Protein AF-A0A7L3GE23-F1 (afdb_monomer_lite)

Radius of gyration: 17.13 Å; chains: 1; bounding box: 41×28×49 Å

pLDDT: mean 92.63, std 7.27, range [45.03, 97.81]

Organism: NCBI:txid317792

Secondary structure (DSSP, 8-state):
----SHHHHHHHHHHHH-TTS-------HHHHHHTT--SSEEEEEETTTTEE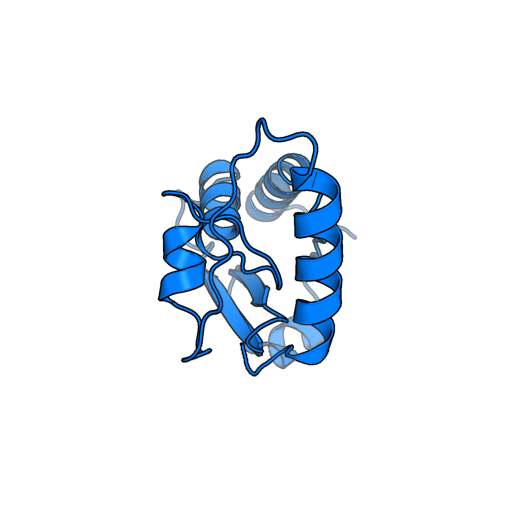EEEE--STT--HHHHHHHHHHH---SS---STTTHHHHHT-S----------TTSTTHHHHHHHHHHHHHHTTTT-

Foldseek 3Di:
DQDPDQVSVQVVVLCVVCVVDDDDDDPDPVVCVVVVNPADWDWDAAQQQRDIDIDHPPDPPDGSVNVNLVCQQQYDDLDDDDDPSPVNNVVPGPAPDDDDDDDDPPDPCVVVVVVVVVVVSVVQRNHD

Sequence (128 aa):
QEPESPGAFQFGVAAGRIPEVPFGLSTSPAVLSHYGVTANTVTLFRRVDNDRRDLDMNSKDVDAEKMTRFIRMNELRLVTEYNPVTAIGVMQSSLQLHLLLITDKMSPKHPEQMHRYRAAAELFKGKV

InterPro domains:
  IPR036249 Thioredoxin-like superfamily [SSF52833] (14-86)

Structure (mmCIF, N/CA/C/O backbone):
data_AF-A0A7L3GE23-F1
#
_entry.id   AF-A0A7L3GE23-F1
#
loop_
_atom_site.group_PDB
_atom_site.id
_atom_site.type_symbol
_atom_site.label_atom_id
_atom_site.label_alt_id
_atom_site.label_comp_id
_atom_site.label_asym_id
_atom_site.label_entity_id
_atom_site.label_seq_id
_atom_site.pdbx_PDB_ins_code
_atom_site.Cartn_x
_atom_site.Cartn_y
_atom_site.Cartn_z
_atom_site.occupancy
_atom_site.B_iso_or_equiv
_atom_site.auth_seq_id
_atom_site.auth_comp_id
_atom_site.auth_asym_id
_atom_site.auth_atom_id
_atom_site.pdbx_PDB_model_num
ATOM 1 N N . GLN A 1 1 ? 22.005 -11.543 -9.584 1.00 45.03 1 GLN A N 1
ATOM 2 C CA . GLN A 1 1 ? 22.546 -10.171 -9.595 1.00 45.03 1 GLN A CA 1
ATOM 3 C C . GLN A 1 1 ? 21.408 -9.230 -9.272 1.00 45.03 1 GLN A C 1
ATOM 5 O O . GLN A 1 1 ? 20.341 -9.393 -9.857 1.00 45.03 1 GLN A O 1
ATOM 10 N N . GLU A 1 2 ? 21.609 -8.315 -8.326 1.00 57.22 2 GLU A N 1
ATOM 11 C CA . GLU A 1 2 ? 20.686 -7.191 -8.175 1.00 57.22 2 GLU A CA 1
ATOM 12 C C . GLU A 1 2 ? 20.780 -6.301 -9.428 1.00 57.22 2 GLU A C 1
ATOM 14 O O . GLU A 1 2 ? 21.870 -6.148 -9.980 1.00 57.22 2 GLU A O 1
ATOM 19 N N . PRO A 1 3 ? 19.663 -5.769 -9.940 1.00 63.22 3 PRO A N 1
ATOM 20 C CA . PRO A 1 3 ? 19.674 -4.892 -11.106 1.00 63.22 3 PRO A CA 1
ATOM 21 C C . PRO A 1 3 ? 20.422 -3.581 -10.818 1.00 63.22 3 PRO A C 1
ATOM 23 O O . PRO A 1 3 ? 20.033 -2.829 -9.930 1.00 63.22 3 PRO A O 1
ATOM 26 N N . GLU A 1 4 ? 21.440 -3.256 -11.614 1.00 72.25 4 GLU A N 1
ATOM 27 C CA . GLU A 1 4 ? 22.215 -2.012 -11.491 1.00 72.25 4 GLU A CA 1
ATOM 28 C C . GLU A 1 4 ? 21.647 -0.907 -12.401 1.00 72.25 4 GLU A C 1
ATOM 30 O O . GLU A 1 4 ? 22.228 -0.547 -13.422 1.00 72.25 4 GLU A O 1
ATOM 35 N N . SER A 1 5 ? 20.468 -0.375 -12.068 1.00 83.56 5 SER A N 1
ATOM 36 C CA . SER A 1 5 ? 19.895 0.787 -12.770 1.00 83.56 5 SER A CA 1
ATOM 37 C C . SER A 1 5 ? 19.613 1.943 -11.806 1.00 83.56 5 SER A C 1
ATOM 39 O O . SER A 1 5 ? 19.360 1.693 -10.624 1.00 83.56 5 SER A O 1
ATOM 41 N N . PRO A 1 6 ? 19.575 3.207 -12.279 1.00 86.50 6 PRO A N 1
ATOM 42 C CA . PRO A 1 6 ? 19.177 4.339 -11.441 1.00 86.50 6 PRO A CA 1
ATOM 43 C C . PRO A 1 6 ? 17.819 4.127 -10.756 1.00 86.50 6 PRO A C 1
ATOM 45 O O . PRO A 1 6 ? 17.659 4.459 -9.584 1.00 86.50 6 PRO A O 1
ATOM 48 N N . GLY A 1 7 ? 16.861 3.508 -11.456 1.00 88.00 7 GLY A N 1
ATOM 49 C CA . GLY A 1 7 ? 15.554 3.164 -10.894 1.00 88.00 7 GLY A CA 1
ATOM 50 C C . GLY A 1 7 ? 15.638 2.123 -9.775 1.00 88.00 7 GLY A C 1
ATOM 51 O O . GLY A 1 7 ? 15.010 2.300 -8.735 1.00 88.00 7 GLY A O 1
ATOM 52 N N . ALA A 1 8 ? 16.456 1.080 -9.945 1.00 90.38 8 ALA A N 1
ATOM 53 C CA . ALA A 1 8 ? 16.675 0.063 -8.914 1.00 90.38 8 ALA A CA 1
ATOM 54 C C . ALA A 1 8 ? 17.358 0.641 -7.662 1.00 90.38 8 ALA A C 1
ATOM 56 O O . ALA A 1 8 ? 16.982 0.295 -6.543 1.00 90.38 8 ALA A O 1
ATOM 57 N N . PHE A 1 9 ? 18.293 1.581 -7.833 1.00 92.06 9 PHE A N 1
ATOM 58 C CA . PHE A 1 9 ? 18.897 2.304 -6.713 1.00 92.06 9 PHE A CA 1
ATOM 59 C C . PHE A 1 9 ? 17.855 3.128 -5.938 1.00 92.06 9 PHE A C 1
ATOM 61 O O . PHE A 1 9 ? 17.753 3.007 -4.718 1.00 92.06 9 PHE A O 1
ATOM 68 N N . GLN A 1 10 ? 17.036 3.926 -6.637 1.00 93.62 10 GLN A N 1
ATOM 69 C CA . GLN A 1 10 ? 15.962 4.705 -6.004 1.00 93.62 10 GLN A CA 1
ATOM 70 C C . GLN A 1 10 ? 14.939 3.803 -5.297 1.00 93.62 10 GLN A C 1
ATOM 72 O O . GLN A 1 10 ? 14.496 4.122 -4.194 1.00 93.62 10 GLN A O 1
ATOM 77 N N . PHE A 1 11 ? 14.621 2.648 -5.883 1.00 94.56 11 PHE A N 1
ATOM 78 C CA . PHE A 1 11 ? 13.764 1.640 -5.263 1.00 94.56 11 PHE A CA 1
ATOM 79 C C . PHE A 1 11 ? 14.357 1.105 -3.951 1.00 94.56 11 PHE A C 1
ATOM 81 O O . PHE A 1 11 ? 13.650 1.036 -2.948 1.00 94.56 11 PHE A O 1
ATOM 88 N N . GLY A 1 12 ? 15.661 0.806 -3.917 1.00 95.19 12 GLY A N 1
ATOM 89 C CA . GLY A 1 12 ? 16.360 0.410 -2.691 1.00 95.19 12 GLY A CA 1
ATOM 90 C C . GLY A 1 12 ? 16.312 1.487 -1.600 1.00 95.19 12 GLY A C 1
ATOM 91 O O . GLY A 1 12 ? 16.035 1.187 -0.438 1.00 95.19 12 GLY A O 1
ATOM 92 N N . VAL A 1 13 ? 16.489 2.761 -1.971 1.00 96.50 13 VAL A N 1
ATOM 93 C CA . VAL A 1 13 ? 16.349 3.895 -1.037 1.00 96.50 13 VAL A CA 1
ATOM 94 C C . VAL A 1 13 ? 14.916 4.000 -0.504 1.00 96.50 13 VAL A C 1
ATOM 96 O O . VAL A 1 13 ? 14.723 4.203 0.694 1.00 96.50 13 VAL A O 1
ATOM 99 N N . ALA A 1 14 ? 13.904 3.842 -1.362 1.00 96.56 14 ALA A N 1
ATOM 100 C CA . ALA A 1 14 ? 12.503 3.849 -0.946 1.00 96.56 14 ALA A CA 1
ATOM 101 C C . ALA A 1 14 ? 12.187 2.696 0.019 1.00 96.56 14 ALA A C 1
ATOM 103 O O . ALA A 1 14 ? 11.507 2.920 1.021 1.00 96.56 14 ALA A O 1
ATOM 104 N N . ALA A 1 15 ? 12.726 1.498 -0.235 1.00 96.50 15 ALA A N 1
ATOM 105 C CA . ALA A 1 15 ? 12.575 0.342 0.644 1.00 96.50 15 ALA A CA 1
ATOM 106 C C . ALA A 1 15 ? 13.174 0.589 2.036 1.00 96.50 15 ALA A C 1
ATOM 108 O O . ALA A 1 15 ? 12.532 0.306 3.047 1.00 96.50 15 ALA A O 1
ATOM 109 N N . GLY A 1 16 ? 14.352 1.218 2.104 1.00 96.88 16 GLY A N 1
ATOM 110 C CA . GLY A 1 16 ? 14.976 1.609 3.372 1.00 96.88 16 GLY A CA 1
ATOM 111 C C . GLY A 1 16 ? 14.173 2.634 4.188 1.00 96.88 16 GLY A C 1
ATOM 112 O O . GLY A 1 16 ? 14.345 2.715 5.402 1.00 96.88 16 GLY A O 1
ATOM 113 N N . ARG A 1 17 ? 13.275 3.403 3.555 1.00 97.12 17 ARG A N 1
ATOM 114 C CA . ARG A 1 17 ? 12.423 4.398 4.233 1.00 97.12 17 ARG A CA 1
ATOM 115 C C . ARG A 1 17 ? 11.174 3.797 4.880 1.00 97.12 17 ARG A C 1
ATOM 117 O O . ARG A 1 17 ? 10.596 4.448 5.749 1.00 97.12 17 ARG A O 1
ATOM 124 N N . ILE A 1 18 ? 10.727 2.616 4.443 1.00 94.56 18 ILE A N 1
ATOM 125 C CA . ILE A 1 18 ? 9.476 1.990 4.910 1.00 94.56 18 ILE A CA 1
ATOM 126 C C . ILE A 1 18 ? 9.691 0.505 5.272 1.00 94.56 18 ILE A C 1
ATOM 128 O O . ILE A 1 18 ? 9.138 -0.389 4.630 1.00 94.56 18 ILE A O 1
ATOM 132 N N . PRO A 1 19 ? 10.513 0.217 6.301 1.00 93.75 19 PRO A N 1
ATOM 133 C CA . PRO A 1 19 ? 10.974 -1.139 6.622 1.00 93.75 19 PRO A CA 1
ATOM 134 C C . PRO A 1 19 ? 9.854 -2.120 7.009 1.00 93.75 19 PRO A C 1
ATOM 136 O O . PRO A 1 19 ? 10.060 -3.330 7.010 1.00 93.75 19 PRO A O 1
ATOM 139 N N . GLU A 1 20 ? 8.664 -1.628 7.347 1.00 91.12 20 GLU A N 1
ATOM 140 C CA . GLU A 1 20 ? 7.498 -2.446 7.672 1.00 91.12 20 GLU A CA 1
ATOM 141 C C . GLU A 1 20 ? 6.745 -2.993 6.444 1.00 91.12 20 GLU A C 1
ATOM 143 O O . GLU A 1 20 ? 5.765 -3.728 6.608 1.00 91.12 20 GLU A O 1
ATOM 148 N N . VAL A 1 21 ? 7.134 -2.594 5.228 1.00 92.38 21 VAL A N 1
ATOM 149 C CA . VAL A 1 21 ? 6.587 -3.110 3.966 1.00 92.38 21 VAL A CA 1
ATOM 150 C C . VAL A 1 21 ? 7.605 -4.082 3.359 1.00 92.38 21 VAL A C 1
ATOM 152 O O . VAL A 1 21 ? 8.768 -3.718 3.208 1.00 92.38 21 VAL A O 1
ATOM 155 N N . PRO A 1 22 ? 7.217 -5.318 2.999 1.00 94.44 22 PRO A N 1
ATOM 156 C CA . PRO A 1 22 ? 8.119 -6.239 2.322 1.00 94.44 22 PRO A CA 1
ATOM 157 C C . PRO A 1 22 ? 8.311 -5.832 0.857 1.00 94.44 22 PRO A C 1
ATOM 159 O O . PRO A 1 22 ? 7.340 -5.606 0.135 1.00 94.44 22 PRO A O 1
ATOM 162 N N . PHE A 1 23 ? 9.564 -5.807 0.409 1.00 95.94 23 PHE A N 1
ATOM 163 C CA . PHE A 1 23 ? 9.931 -5.487 -0.968 1.00 95.94 23 PHE A CA 1
ATOM 164 C C . PHE A 1 23 ? 10.500 -6.698 -1.695 1.00 95.94 23 PHE A C 1
ATOM 166 O O . PHE A 1 23 ? 11.130 -7.572 -1.101 1.00 95.94 23 PHE A O 1
ATOM 173 N N . GLY A 1 24 ? 10.303 -6.714 -3.009 1.00 95.50 24 GLY A N 1
ATOM 174 C CA . GLY A 1 24 ? 10.953 -7.640 -3.922 1.00 95.50 24 GLY A CA 1
ATOM 175 C C . GLY A 1 24 ? 11.324 -6.910 -5.204 1.00 95.50 24 GLY A C 1
ATOM 176 O O . GLY A 1 24 ? 10.594 -6.029 -5.651 1.00 95.50 24 GLY A O 1
ATOM 177 N N . LEU A 1 25 ? 12.460 -7.281 -5.786 1.00 94.31 25 LEU A N 1
ATOM 178 C CA . LEU A 1 25 ? 12.957 -6.729 -7.039 1.00 94.31 25 LEU A CA 1
ATOM 179 C C . LEU A 1 25 ? 13.240 -7.881 -8.002 1.00 94.31 25 LEU A C 1
ATOM 181 O O . LEU A 1 25 ? 13.850 -8.880 -7.622 1.00 94.31 25 LEU A O 1
ATOM 185 N N . SER A 1 26 ? 12.777 -7.767 -9.245 1.00 93.75 26 SER A N 1
ATOM 186 C CA . SER A 1 26 ? 12.982 -8.802 -10.255 1.00 93.75 26 SER A CA 1
ATOM 187 C C . SER A 1 26 ? 13.146 -8.206 -11.644 1.00 93.75 26 SER A C 1
ATOM 189 O O . SER A 1 26 ? 12.425 -7.290 -12.025 1.00 93.75 26 SER A O 1
ATOM 191 N N . THR A 1 27 ? 14.066 -8.783 -12.411 1.00 92.56 27 THR A N 1
ATOM 192 C CA . THR A 1 27 ? 14.233 -8.569 -13.857 1.00 92.56 27 THR A CA 1
ATOM 193 C C . THR A 1 27 ? 13.950 -9.844 -14.654 1.00 92.56 27 THR A C 1
ATOM 195 O O . THR A 1 27 ? 14.222 -9.905 -15.850 1.00 92.56 27 THR A O 1
ATOM 198 N N . SER A 1 28 ? 13.423 -10.889 -14.002 1.00 94.88 28 SER A N 1
ATOM 199 C CA . SER A 1 28 ? 13.150 -12.175 -14.646 1.00 94.88 28 SER A CA 1
ATOM 200 C C . SER A 1 28 ? 12.015 -12.037 -15.666 1.00 94.88 28 SER A C 1
ATOM 202 O O . SER A 1 28 ? 10.904 -11.674 -15.269 1.00 94.88 28 SER A O 1
ATOM 204 N N . PRO A 1 29 ? 12.223 -12.409 -16.945 1.00 94.50 29 PRO A N 1
ATOM 205 C CA . PRO A 1 29 ? 11.163 -12.379 -17.951 1.00 94.50 29 PRO A CA 1
ATOM 206 C C . PRO A 1 29 ? 9.922 -13.188 -17.552 1.00 94.50 29 PRO A C 1
ATOM 208 O O . PRO A 1 29 ? 8.803 -12.783 -17.850 1.00 94.50 29 PRO A O 1
ATOM 211 N N . ALA A 1 30 ? 10.102 -14.296 -16.823 1.00 96.56 30 ALA A N 1
ATOM 212 C CA . ALA A 1 30 ? 8.994 -15.112 -16.329 1.00 96.56 30 ALA A CA 1
ATOM 213 C C . ALA A 1 30 ? 8.136 -14.358 -15.298 1.00 96.56 30 ALA A C 1
ATOM 215 O O . ALA A 1 30 ? 6.910 -14.423 -15.352 1.00 96.56 30 ALA A O 1
ATOM 216 N N . VAL A 1 31 ? 8.768 -13.606 -14.389 1.00 95.62 31 VAL A N 1
ATOM 217 C CA . VAL A 1 31 ? 8.062 -12.788 -13.386 1.00 95.62 31 VAL A CA 1
ATOM 218 C C . VAL A 1 31 ? 7.348 -11.618 -14.059 1.00 95.62 31 VAL A C 1
ATOM 220 O O . VAL A 1 31 ? 6.175 -11.378 -13.782 1.00 95.62 31 VAL A O 1
ATOM 223 N N . LEU A 1 32 ? 8.028 -10.927 -14.977 1.00 94.06 32 LEU A N 1
ATOM 224 C CA . LEU A 1 32 ? 7.452 -9.812 -15.731 1.00 94.06 32 LEU A CA 1
ATOM 225 C C . LEU A 1 32 ? 6.236 -10.262 -16.551 1.00 94.06 32 LEU A C 1
ATOM 227 O O . LEU A 1 32 ? 5.182 -9.636 -16.472 1.00 94.06 32 LEU A O 1
ATOM 231 N N . SER A 1 33 ? 6.343 -11.392 -17.258 1.00 96.62 33 SER A N 1
ATOM 232 C CA . SER A 1 33 ? 5.232 -11.967 -18.021 1.00 96.62 33 SER A CA 1
ATOM 233 C C . SER A 1 33 ? 4.076 -12.411 -17.127 1.00 96.62 33 SER A C 1
ATOM 235 O O . SER A 1 33 ? 2.925 -12.196 -17.496 1.00 96.62 33 SER A O 1
ATOM 237 N N . HIS A 1 34 ? 4.353 -13.012 -15.964 1.00 96.44 34 HIS A N 1
ATOM 238 C CA . HIS A 1 34 ? 3.312 -13.457 -15.032 1.00 96.44 34 HIS A CA 1
ATOM 239 C C . HIS A 1 34 ? 2.443 -12.293 -14.536 1.00 96.44 34 HIS A C 1
ATOM 241 O O . HIS A 1 34 ? 1.229 -12.435 -14.417 1.00 96.44 34 HIS A O 1
ATOM 247 N N . TYR A 1 35 ? 3.055 -11.131 -14.299 1.00 95.19 35 TYR A N 1
ATOM 248 C CA . TYR A 1 35 ? 2.356 -9.919 -13.876 1.00 95.19 35 TYR A CA 1
ATOM 249 C C . TYR A 1 35 ? 2.034 -8.959 -15.036 1.00 95.19 35 TYR A C 1
ATOM 251 O O . TYR A 1 35 ? 1.584 -7.845 -14.785 1.00 95.19 35 TYR A O 1
ATOM 259 N N . GLY A 1 36 ? 2.243 -9.338 -16.298 1.00 95.19 36 GLY A N 1
ATOM 260 C CA . GLY A 1 36 ? 1.943 -8.471 -17.446 1.00 95.19 36 GLY A CA 1
ATOM 261 C C . GLY A 1 36 ? 2.685 -7.125 -17.437 1.00 95.19 36 GLY A C 1
ATOM 262 O O . GLY A 1 36 ? 2.143 -6.123 -17.892 1.00 95.19 36 GLY A O 1
ATOM 263 N N . VAL A 1 37 ? 3.898 -7.079 -16.883 1.00 94.25 37 VAL A N 1
ATOM 264 C CA . VAL A 1 37 ? 4.731 -5.870 -16.815 1.00 94.25 37 VAL A CA 1
ATOM 265 C C . VAL A 1 37 ? 5.595 -5.785 -18.076 1.00 94.25 37 VAL A C 1
ATOM 267 O O . VAL A 1 37 ? 6.439 -6.648 -18.308 1.00 94.25 37 VAL A O 1
ATOM 270 N N . THR A 1 38 ? 5.400 -4.744 -18.889 1.00 90.94 38 THR A N 1
ATOM 271 C CA . THR A 1 38 ? 6.115 -4.546 -20.170 1.00 90.94 38 THR A CA 1
ATOM 272 C C . THR A 1 38 ? 7.203 -3.472 -20.119 1.00 90.94 38 THR A C 1
ATOM 274 O O . THR A 1 38 ? 7.970 -3.332 -21.068 1.00 90.94 38 THR A O 1
ATOM 277 N N . ALA A 1 39 ? 7.269 -2.703 -19.032 1.00 90.44 39 ALA A N 1
ATOM 278 C CA . ALA A 1 39 ? 8.253 -1.650 -18.803 1.00 90.44 39 ALA A CA 1
ATOM 279 C C . ALA A 1 39 ? 8.572 -1.530 -17.305 1.00 90.44 39 ALA A C 1
ATOM 281 O O . ALA A 1 39 ? 7.876 -2.116 -16.473 1.00 90.44 39 ALA A O 1
ATOM 282 N N . ASN A 1 40 ? 9.608 -0.766 -16.949 1.00 90.62 40 ASN A N 1
ATOM 283 C CA . ASN A 1 40 ? 9.988 -0.564 -15.549 1.00 90.62 40 ASN A CA 1
ATOM 284 C C . ASN A 1 40 ? 8.794 -0.031 -14.742 1.00 90.62 40 ASN A C 1
ATOM 286 O O . ASN A 1 40 ? 8.235 1.016 -15.061 1.00 90.62 40 ASN A O 1
ATOM 290 N N . THR A 1 41 ? 8.404 -0.773 -13.708 1.00 94.19 41 THR A N 1
ATOM 291 C CA . THR A 1 41 ? 7.178 -0.534 -12.942 1.00 94.19 41 THR A CA 1
ATOM 292 C C . THR A 1 41 ? 7.423 -0.884 -11.479 1.00 94.19 41 THR A C 1
ATOM 294 O O . THR A 1 41 ? 8.009 -1.929 -11.188 1.00 94.19 41 THR A O 1
ATOM 297 N N . VAL A 1 42 ? 6.942 -0.048 -10.555 1.00 95.62 42 VAL A N 1
ATOM 298 C CA . VAL A 1 42 ? 6.758 -0.455 -9.154 1.00 95.62 42 VAL A CA 1
ATOM 299 C C . VAL A 1 42 ? 5.324 -0.931 -8.988 1.00 95.62 42 VAL A C 1
ATOM 301 O O . VAL A 1 42 ? 4.391 -0.160 -9.192 1.00 95.62 42 VAL A O 1
ATOM 304 N N . THR A 1 43 ? 5.149 -2.183 -8.575 1.00 96.56 43 THR A N 1
ATOM 305 C CA . THR A 1 43 ? 3.830 -2.760 -8.305 1.00 96.56 43 THR A CA 1
ATOM 306 C C . THR A 1 43 ? 3.626 -2.954 -6.806 1.00 96.56 43 THR A C 1
ATOM 308 O O . THR A 1 43 ? 4.409 -3.631 -6.140 1.00 96.56 43 THR A O 1
ATOM 311 N N . LEU A 1 44 ? 2.539 -2.392 -6.279 1.00 96.56 44 LEU A N 1
ATOM 312 C CA . LEU A 1 44 ? 2.030 -2.634 -4.934 1.00 96.56 44 LEU A CA 1
ATOM 313 C C . LEU A 1 44 ? 0.911 -3.680 -4.988 1.00 96.56 44 LEU A C 1
ATOM 315 O O . LEU A 1 44 ? -0.130 -3.457 -5.606 1.00 96.56 44 LEU A O 1
ATOM 319 N N . PHE A 1 45 ? 1.107 -4.796 -4.289 1.00 95.62 45 PHE A N 1
ATOM 320 C CA . PHE A 1 45 ? 0.108 -5.855 -4.146 1.00 95.62 45 PHE A CA 1
ATOM 321 C C . PHE A 1 45 ? -0.603 -5.750 -2.796 1.00 95.62 45 PHE A C 1
ATOM 323 O O . PHE A 1 45 ? 0.031 -5.828 -1.740 1.00 95.62 45 PHE A O 1
ATOM 330 N N . ARG A 1 46 ? -1.930 -5.621 -2.818 1.00 93.88 46 ARG A N 1
ATOM 331 C CA . ARG A 1 46 ? -2.768 -5.480 -1.626 1.00 93.88 46 ARG A CA 1
ATOM 332 C C . ARG A 1 46 ? -3.495 -6.791 -1.359 1.00 93.88 46 ARG A C 1
ATOM 334 O O . ARG A 1 46 ? -4.362 -7.222 -2.105 1.00 93.88 46 ARG A O 1
ATOM 341 N N . ARG A 1 47 ? -3.132 -7.464 -0.265 1.00 90.69 47 ARG A N 1
ATOM 342 C CA . ARG A 1 47 ? -3.741 -8.755 0.119 1.00 90.69 47 ARG A CA 1
ATOM 343 C C . ARG A 1 47 ? -5.098 -8.618 0.811 1.00 90.69 47 ARG A C 1
ATOM 345 O O . ARG A 1 47 ? -5.739 -9.631 1.071 1.00 90.69 47 ARG A O 1
ATOM 352 N N . VAL A 1 48 ? -5.464 -7.407 1.226 1.00 91.00 48 VAL A N 1
ATOM 353 C CA . VAL A 1 48 ? -6.686 -7.146 2.004 1.00 91.00 48 VAL A CA 1
ATOM 354 C C . VAL A 1 48 ? -7.909 -7.190 1.094 1.00 91.00 48 VAL A C 1
ATOM 356 O O . VAL A 1 48 ? -8.908 -7.813 1.435 1.00 91.00 48 VAL A O 1
ATOM 359 N N . ASP A 1 49 ? -7.777 -6.591 -0.083 1.00 92.75 49 ASP A N 1
ATOM 360 C CA . ASP A 1 49 ? -8.818 -6.410 -1.091 1.00 92.75 49 ASP A CA 1
ATOM 361 C C . ASP A 1 49 ? -8.455 -7.073 -2.438 1.00 92.75 49 ASP A C 1
ATOM 363 O O . ASP A 1 49 ? -9.174 -6.922 -3.424 1.00 92.75 49 ASP A O 1
ATOM 367 N N . ASN A 1 50 ? -7.352 -7.838 -2.463 1.00 92.69 50 ASN A N 1
ATOM 368 C CA . ASN A 1 50 ? -6.781 -8.517 -3.634 1.00 92.69 50 ASN A CA 1
ATOM 369 C C . ASN A 1 50 ? -6.510 -7.584 -4.822 1.00 92.69 50 ASN A C 1
ATOM 371 O O . ASN A 1 50 ? -6.558 -8.016 -5.974 1.00 92.69 50 ASN A O 1
ATOM 375 N N . ASP A 1 51 ? -6.216 -6.315 -4.543 1.00 93.44 51 ASP A N 1
ATOM 376 C CA . ASP A 1 51 ? -5.988 -5.310 -5.571 1.00 93.44 51 ASP A CA 1
ATOM 377 C C . ASP A 1 51 ? -4.493 -5.097 -5.865 1.00 93.44 51 ASP A C 1
ATOM 379 O O . ASP A 1 51 ? -3.599 -5.453 -5.087 1.00 93.44 51 ASP A O 1
ATOM 383 N N . ARG A 1 52 ? -4.219 -4.484 -7.015 1.00 94.75 52 ARG A N 1
ATOM 384 C CA . ARG A 1 52 ? -2.885 -4.157 -7.504 1.00 94.75 52 ARG A CA 1
ATOM 385 C C . ARG A 1 52 ? -2.833 -2.701 -7.943 1.00 94.75 52 ARG A C 1
ATOM 387 O O . ARG A 1 52 ? -3.694 -2.233 -8.680 1.00 94.75 52 ARG A O 1
ATOM 394 N N . ARG A 1 53 ? -1.771 -2.001 -7.545 1.00 95.31 53 ARG A N 1
ATOM 395 C CA . ARG A 1 53 ? -1.491 -0.632 -7.991 1.00 95.31 53 ARG A CA 1
ATOM 396 C C . ARG A 1 53 ? -0.113 -0.565 -8.615 1.00 95.31 53 ARG A C 1
ATOM 398 O O . ARG A 1 53 ? 0.851 -1.019 -8.008 1.00 95.31 53 ARG A O 1
ATOM 405 N N . ASP A 1 54 ? -0.035 0.042 -9.788 1.00 95.56 54 ASP A N 1
ATOM 406 C CA . ASP A 1 54 ? 1.209 0.196 -10.532 1.00 95.56 54 ASP A CA 1
ATOM 407 C C . ASP A 1 54 ? 1.613 1.668 -10.591 1.00 95.56 54 ASP A C 1
ATOM 409 O O . ASP A 1 54 ? 0.779 2.556 -10.782 1.00 95.56 54 ASP A O 1
ATOM 413 N N . LEU A 1 55 ? 2.909 1.908 -10.435 1.00 95.06 55 LEU A N 1
ATOM 414 C CA . LEU A 1 55 ? 3.561 3.181 -10.689 1.00 95.06 55 LEU A CA 1
ATOM 415 C C . LEU A 1 55 ? 4.505 3.000 -11.875 1.00 95.06 55 LEU A C 1
ATOM 417 O O . LEU A 1 55 ? 5.478 2.244 -11.793 1.00 95.06 55 LEU A O 1
ATOM 421 N N . ASP A 1 56 ? 4.218 3.715 -12.958 1.00 91.44 56 ASP A N 1
ATOM 422 C CA . ASP A 1 56 ? 5.087 3.784 -14.130 1.00 91.44 56 ASP A CA 1
ATOM 423 C C . ASP A 1 56 ? 6.411 4.472 -13.762 1.00 91.44 56 ASP A C 1
ATOM 425 O O . ASP A 1 56 ? 6.417 5.601 -13.269 1.00 91.44 56 ASP A O 1
ATOM 429 N N . MET A 1 57 ? 7.537 3.791 -13.996 1.00 88.62 57 MET A N 1
ATOM 430 C CA . MET A 1 57 ? 8.877 4.319 -13.722 1.00 88.62 57 MET A CA 1
ATOM 431 C C . MET A 1 57 ? 9.560 4.936 -14.947 1.00 88.62 57 MET A C 1
ATOM 433 O O . MET A 1 57 ? 10.714 5.352 -14.854 1.00 88.62 57 MET A O 1
ATOM 437 N N . ASN A 1 58 ? 8.904 4.979 -16.107 1.00 82.62 58 ASN A N 1
ATOM 438 C CA . ASN A 1 58 ? 9.504 5.535 -17.321 1.00 82.62 58 ASN A CA 1
ATOM 439 C C . ASN A 1 58 ? 9.600 7.065 -17.287 1.00 82.62 58 ASN A C 1
ATOM 441 O O . ASN A 1 58 ? 10.351 7.661 -18.064 1.00 82.62 58 ASN A O 1
ATOM 445 N N . SER A 1 59 ? 8.862 7.716 -16.386 1.00 78.62 59 SER A N 1
ATOM 446 C CA . SER A 1 59 ? 8.975 9.154 -16.193 1.00 78.62 59 SER A CA 1
ATOM 447 C C . SER A 1 59 ? 10.273 9.508 -15.460 1.00 78.62 59 SER A C 1
ATOM 449 O O . SER A 1 59 ? 10.601 8.945 -14.415 1.00 78.62 59 SER A O 1
ATOM 451 N N . LYS A 1 60 ? 11.025 10.473 -16.007 1.00 72.00 60 LYS A N 1
ATOM 452 C CA . LYS A 1 60 ? 12.358 10.877 -15.509 1.00 72.00 60 LYS A CA 1
ATOM 453 C C . LYS A 1 60 ? 12.349 11.448 -14.090 1.00 72.00 60 LYS A C 1
ATOM 455 O O . LYS A 1 60 ? 13.406 11.667 -13.511 1.00 72.00 60 LYS A O 1
ATOM 460 N N . ASP A 1 61 ? 11.173 11.747 -13.565 1.00 80.88 61 ASP A N 1
ATOM 461 C CA . ASP A 1 61 ? 10.961 12.411 -12.293 1.00 80.88 61 ASP A CA 1
ATOM 462 C C . ASP A 1 61 ? 10.607 11.434 -11.158 1.00 80.88 61 ASP A C 1
ATOM 464 O O . ASP A 1 61 ? 10.355 11.901 -10.049 1.00 80.88 61 ASP A O 1
ATOM 468 N N . VAL A 1 62 ? 10.564 10.117 -11.404 1.00 86.19 62 VAL A N 1
ATOM 469 C CA . VAL A 1 62 ? 10.259 9.104 -10.380 1.00 86.19 62 VAL A CA 1
ATOM 470 C C . VAL A 1 62 ? 11.509 8.777 -9.563 1.00 86.19 62 VAL A C 1
ATOM 472 O O . VAL A 1 62 ? 12.378 8.016 -9.982 1.00 86.19 62 VAL A O 1
ATOM 475 N N . ASP A 1 63 ? 11.573 9.347 -8.363 1.00 93.62 63 ASP A N 1
ATOM 476 C CA . ASP A 1 63 ? 12.616 9.112 -7.368 1.00 93.62 63 ASP A CA 1
ATOM 477 C C . ASP A 1 63 ? 12.091 8.310 -6.162 1.00 93.62 63 ASP A C 1
ATOM 479 O O . ASP A 1 63 ? 10.914 7.935 -6.080 1.00 93.62 63 ASP A O 1
ATOM 483 N N . ALA A 1 64 ? 12.970 8.057 -5.191 1.00 95.56 64 ALA A N 1
ATOM 484 C CA . ALA A 1 64 ? 12.610 7.358 -3.967 1.00 95.56 64 ALA A CA 1
ATOM 485 C C . ALA A 1 64 ? 11.495 8.063 -3.173 1.00 95.56 64 ALA A C 1
ATOM 487 O O . ALA A 1 64 ? 10.742 7.399 -2.465 1.00 95.56 64 ALA A O 1
ATOM 488 N N . GLU A 1 65 ? 11.374 9.394 -3.244 1.00 95.69 65 GLU A N 1
ATOM 489 C CA . GLU A 1 65 ? 10.317 10.127 -2.538 1.00 95.69 65 GLU A CA 1
ATOM 490 C C . GLU A 1 65 ? 8.952 9.848 -3.160 1.00 95.69 65 GLU A C 1
ATOM 492 O O . GLU A 1 65 ? 8.007 9.502 -2.444 1.00 95.69 65 GLU A O 1
ATOM 497 N N . LYS A 1 66 ? 8.853 9.912 -4.490 1.00 95.44 66 LYS A N 1
ATOM 498 C CA . LYS A 1 66 ? 7.615 9.584 -5.199 1.00 95.44 66 LYS A CA 1
ATOM 499 C C . LYS A 1 66 ? 7.220 8.129 -5.022 1.00 95.44 66 LYS A C 1
ATOM 501 O O . LYS A 1 66 ? 6.041 7.868 -4.792 1.00 95.44 66 LYS A O 1
ATOM 506 N N . MET A 1 67 ? 8.177 7.199 -5.041 1.00 96.12 67 MET A N 1
ATOM 507 C CA . MET A 1 67 ? 7.909 5.787 -4.744 1.00 96.12 67 MET A CA 1
ATOM 508 C C . MET A 1 67 ? 7.382 5.603 -3.318 1.00 96.12 67 MET A C 1
ATOM 510 O O . MET A 1 67 ? 6.350 4.962 -3.122 1.00 96.12 67 MET A O 1
ATOM 514 N N . THR A 1 68 ? 8.036 6.204 -2.316 1.00 96.88 68 THR A N 1
ATOM 515 C CA . THR A 1 68 ? 7.569 6.138 -0.924 1.00 96.88 68 THR A CA 1
ATOM 516 C C . THR A 1 68 ? 6.165 6.725 -0.787 1.00 96.88 68 THR A C 1
ATOM 518 O O . THR A 1 68 ? 5.302 6.096 -0.177 1.00 96.88 68 THR A O 1
ATOM 521 N N . ARG A 1 69 ? 5.897 7.894 -1.382 1.00 95.31 69 ARG A N 1
ATOM 522 C CA . ARG A 1 69 ? 4.569 8.520 -1.355 1.00 95.31 69 ARG A CA 1
ATOM 523 C C . ARG A 1 69 ? 3.518 7.636 -2.025 1.00 95.31 69 ARG A C 1
ATOM 525 O O . ARG A 1 69 ? 2.453 7.443 -1.446 1.00 95.31 69 ARG A O 1
ATOM 532 N N . PHE A 1 70 ? 3.820 7.085 -3.200 1.00 95.88 70 PHE A N 1
ATOM 533 C CA . PHE A 1 70 ? 2.937 6.161 -3.908 1.00 95.88 70 PHE A CA 1
ATOM 534 C C . PHE A 1 70 ? 2.557 4.970 -3.022 1.00 95.88 70 PHE A C 1
ATOM 536 O O . PHE A 1 70 ? 1.369 4.692 -2.864 1.00 95.88 70 PHE A O 1
ATOM 543 N N . ILE A 1 71 ? 3.538 4.324 -2.383 1.00 95.88 71 ILE A N 1
ATOM 544 C CA . ILE A 1 71 ? 3.280 3.181 -1.502 1.00 95.88 71 ILE A CA 1
ATOM 545 C C . ILE A 1 71 ? 2.439 3.608 -0.295 1.00 95.88 71 ILE A C 1
ATOM 547 O O . ILE A 1 71 ? 1.439 2.965 -0.008 1.00 95.88 71 ILE A O 1
ATOM 551 N N . ARG A 1 72 ? 2.775 4.715 0.379 1.00 95.25 72 ARG A N 1
ATOM 552 C CA . ARG A 1 72 ? 2.037 5.196 1.564 1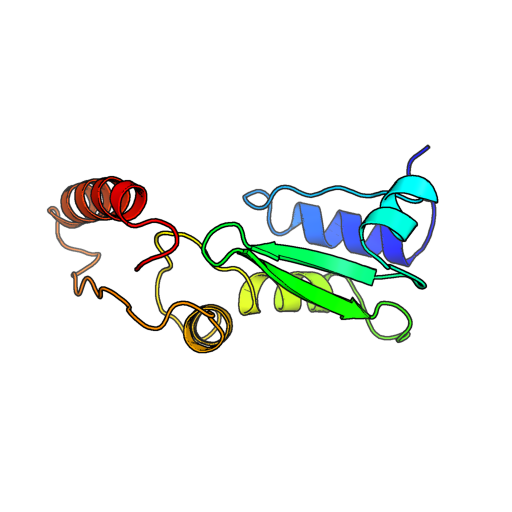.00 95.25 72 ARG A CA 1
ATOM 553 C C . ARG A 1 72 ? 0.594 5.594 1.276 1.00 95.25 72 ARG A C 1
ATOM 555 O O . ARG A 1 72 ? -0.275 5.369 2.109 1.00 95.25 72 ARG A O 1
ATOM 562 N N . MET A 1 73 ? 0.340 6.196 0.118 1.00 94.75 73 MET A N 1
ATOM 563 C CA . MET A 1 73 ? -1.010 6.613 -0.267 1.00 94.75 73 MET A CA 1
ATOM 564 C C . MET A 1 73 ? -1.889 5.434 -0.676 1.00 94.75 73 MET A C 1
ATOM 566 O O . MET A 1 73 ? -3.101 5.495 -0.495 1.00 94.75 73 MET A O 1
ATOM 570 N N . ASN A 1 74 ? -1.293 4.378 -1.232 1.00 95.31 74 ASN A N 1
ATOM 571 C CA . ASN A 1 74 ? -2.031 3.243 -1.777 1.00 95.31 74 ASN A CA 1
ATOM 572 C C . ASN A 1 74 ? -1.994 2.003 -0.871 1.00 95.31 74 ASN A C 1
ATOM 574 O O . ASN A 1 74 ? -2.757 1.069 -1.118 1.00 95.31 74 ASN A O 1
ATOM 578 N N . GLU A 1 75 ? -1.141 1.958 0.161 1.00 92.25 75 GLU A N 1
ATOM 579 C CA . GLU A 1 75 ? -1.109 0.831 1.093 1.00 92.25 75 GLU A CA 1
ATOM 580 C C . GLU A 1 75 ? -2.459 0.673 1.792 1.00 92.25 75 GLU A C 1
ATOM 582 O O . GLU A 1 75 ? -3.112 1.639 2.184 1.00 92.25 75 GLU A O 1
ATOM 587 N N . LEU A 1 76 ? -2.873 -0.581 1.942 1.00 93.69 76 LEU A N 1
ATOM 588 C CA . LEU A 1 76 ? -4.077 -0.932 2.671 1.00 93.69 76 LEU A CA 1
ATOM 589 C C . LEU A 1 76 ? -3.764 -2.122 3.566 1.00 93.69 76 LEU A C 1
ATOM 591 O O . LEU A 1 76 ? -3.385 -3.200 3.100 1.00 93.69 76 LEU A O 1
ATOM 595 N N . ARG A 1 77 ? -3.899 -1.901 4.870 1.00 92.69 77 ARG A N 1
ATOM 596 C CA . ARG A 1 77 ? -3.742 -2.919 5.908 1.00 92.69 77 ARG A CA 1
ATOM 597 C C . ARG A 1 77 ? -5.114 -3.307 6.429 1.00 92.69 77 ARG A C 1
ATOM 599 O O . ARG A 1 77 ? -6.039 -2.500 6.416 1.00 92.69 77 ARG A O 1
ATOM 606 N N . LEU A 1 78 ? -5.213 -4.526 6.947 1.00 93.06 78 LEU A N 1
ATOM 607 C CA . LEU A 1 78 ? -6.463 -5.059 7.485 1.00 93.06 78 LEU A CA 1
ATOM 608 C C . LEU A 1 78 ? -7.027 -4.181 8.616 1.00 93.06 78 LEU A C 1
ATOM 610 O O . LEU A 1 78 ? -8.227 -3.980 8.724 1.00 93.06 78 LEU A O 1
ATOM 614 N N . VAL A 1 79 ? -6.134 -3.584 9.409 1.00 95.19 79 VAL A N 1
ATOM 615 C CA . VAL A 1 79 ? -6.448 -2.435 10.259 1.00 95.19 79 VAL A CA 1
ATOM 616 C C . VAL A 1 79 ? -5.577 -1.269 9.812 1.00 95.19 79 VAL A C 1
ATOM 618 O O . VAL A 1 79 ? -4.359 -1.293 9.998 1.00 95.19 79 VAL A O 1
ATOM 621 N N . THR A 1 80 ? -6.211 -0.262 9.217 1.00 94.44 80 THR A N 1
ATOM 622 C CA . THR A 1 80 ? -5.565 0.965 8.739 1.00 94.44 80 THR A CA 1
ATOM 623 C C . THR A 1 80 ? -6.035 2.138 9.585 1.00 94.44 80 THR A C 1
ATOM 625 O O . THR A 1 80 ? -7.233 2.375 9.717 1.00 94.44 80 THR A O 1
ATOM 628 N N . GLU A 1 81 ? -5.098 2.877 10.176 1.00 94.38 81 GLU A N 1
ATOM 629 C CA . GLU A 1 81 ? -5.442 4.138 10.827 1.00 94.38 81 GLU A CA 1
ATOM 630 C C . GLU A 1 81 ? -5.823 5.171 9.764 1.00 94.38 81 GLU A C 1
ATOM 632 O O . GLU A 1 81 ? -5.070 5.390 8.814 1.00 94.38 81 GLU A O 1
ATOM 637 N N . TYR A 1 82 ? -6.972 5.820 9.937 1.00 94.31 82 TYR A N 1
ATOM 638 C CA . TYR A 1 82 ? -7.435 6.858 9.026 1.00 94.31 82 TYR A CA 1
ATOM 639 C C . TYR A 1 82 ? -6.718 8.189 9.283 1.00 94.31 82 TYR A C 1
ATOM 641 O O . TYR A 1 82 ? -6.790 8.749 10.375 1.00 94.31 82 TYR A O 1
ATOM 649 N N . ASN A 1 83 ? -6.046 8.709 8.258 1.00 94.25 83 ASN A N 1
ATOM 650 C CA . ASN A 1 83 ? -5.414 10.026 8.236 1.00 94.25 83 ASN A CA 1
ATOM 651 C C . ASN A 1 83 ? -5.322 10.530 6.776 1.00 94.25 83 ASN A C 1
ATOM 653 O O . ASN A 1 83 ? -5.616 9.765 5.855 1.00 94.25 83 ASN A O 1
ATOM 657 N N . PRO A 1 84 ? -4.906 11.786 6.518 1.00 94.88 84 PRO A N 1
ATOM 658 C CA . PRO A 1 84 ? -4.864 12.328 5.156 1.00 94.88 84 PRO A CA 1
ATOM 659 C C . PRO A 1 84 ? -4.004 11.541 4.153 1.00 94.88 84 PRO A C 1
ATOM 661 O O . PRO A 1 84 ? -4.244 11.634 2.954 1.00 94.88 84 PRO A O 1
ATOM 664 N N . VAL A 1 85 ? -3.013 10.769 4.614 1.00 92.94 85 VAL A N 1
ATOM 665 C CA . VAL A 1 85 ? -2.150 9.954 3.745 1.00 92.94 85 VAL A CA 1
ATOM 666 C C . VAL A 1 85 ? -2.834 8.635 3.384 1.00 92.94 85 VAL A C 1
ATOM 668 O O . VAL A 1 85 ? -2.881 8.276 2.212 1.00 92.94 85 VAL A O 1
ATOM 671 N N . THR A 1 86 ? -3.396 7.935 4.371 1.00 93.50 86 THR A N 1
ATOM 672 C CA . THR A 1 86 ? -4.023 6.612 4.189 1.00 93.50 86 THR A CA 1
ATOM 673 C C . THR A 1 86 ? -5.448 6.681 3.643 1.00 93.50 86 THR A C 1
ATOM 675 O O . THR A 1 86 ? -5.974 5.673 3.169 1.00 93.50 86 THR A O 1
ATOM 678 N N . ALA A 1 87 ? -6.078 7.861 3.677 1.00 93.62 87 ALA A N 1
ATOM 679 C CA . ALA A 1 87 ? -7.436 8.069 3.184 1.00 93.62 87 ALA A CA 1
ATOM 680 C C . ALA A 1 87 ? -7.600 7.622 1.724 1.00 93.62 87 ALA A C 1
ATOM 682 O O . ALA A 1 87 ? -8.613 7.016 1.393 1.00 93.62 87 ALA A O 1
ATOM 683 N N . ILE A 1 88 ? -6.599 7.861 0.870 1.00 93.00 88 ILE A N 1
ATOM 684 C CA . ILE A 1 88 ? -6.635 7.454 -0.542 1.00 93.00 88 ILE A CA 1
ATOM 685 C C . ILE A 1 88 ? -6.769 5.928 -0.652 1.00 93.00 88 ILE A C 1
ATOM 687 O O . ILE A 1 88 ? -7.703 5.445 -1.289 1.00 93.00 88 ILE A O 1
ATOM 691 N N . GLY A 1 89 ? -5.898 5.172 0.020 1.00 91.94 89 GLY A N 1
ATOM 692 C CA . GLY A 1 89 ? -5.906 3.709 -0.006 1.00 91.94 89 GLY A CA 1
ATOM 693 C C . GLY A 1 89 ? -7.208 3.100 0.515 1.00 91.94 89 GLY A C 1
ATOM 694 O O . GLY A 1 89 ? -7.706 2.148 -0.085 1.00 91.94 89 GLY A O 1
ATOM 695 N N . VAL A 1 90 ? -7.784 3.679 1.579 1.00 92.88 90 VAL A N 1
ATOM 696 C CA . VAL A 1 90 ? -9.080 3.259 2.145 1.00 92.88 90 VAL A CA 1
ATOM 697 C C . VAL A 1 90 ? -10.226 3.546 1.175 1.00 92.88 90 VAL A C 1
ATOM 699 O O . VAL A 1 90 ? -11.012 2.651 0.885 1.00 92.88 90 VAL A O 1
ATOM 702 N N . MET A 1 91 ? -10.305 4.767 0.638 1.00 91.50 91 MET A N 1
ATOM 703 C CA . MET A 1 91 ? -11.413 5.201 -0.228 1.00 91.50 91 MET A CA 1
ATOM 704 C C . MET A 1 91 ? -11.376 4.561 -1.621 1.00 91.50 91 MET A C 1
ATOM 706 O O . MET A 1 91 ? -12.392 4.513 -2.305 1.00 91.50 91 MET A O 1
ATOM 710 N N . GLN A 1 92 ? -10.210 4.075 -2.050 1.00 92.50 92 GLN A N 1
ATOM 711 C CA . GLN A 1 92 ? -10.024 3.339 -3.303 1.00 92.50 92 GLN A CA 1
ATOM 712 C C . GLN A 1 92 ? -9.979 1.815 -3.103 1.00 92.50 92 GLN A C 1
ATOM 714 O O . GLN A 1 92 ? -9.559 1.087 -4.007 1.00 92.50 92 GLN A O 1
ATOM 719 N N . SER A 1 93 ? -10.351 1.324 -1.920 1.00 93.38 93 SER A N 1
ATOM 720 C CA . SER A 1 93 ? -10.536 -0.107 -1.670 1.00 93.38 93 SER A CA 1
ATOM 721 C C . SER A 1 93 ? -11.693 -0.654 -2.508 1.00 93.38 93 SER A C 1
ATOM 723 O O . SER A 1 93 ? -12.687 0.035 -2.737 1.00 93.38 93 SER A O 1
ATOM 725 N N . SER A 1 94 ? -11.587 -1.910 -2.945 1.00 92.94 94 SER A N 1
ATOM 726 C CA . SER A 1 94 ? -12.715 -2.625 -3.562 1.00 92.94 94 SER A CA 1
ATOM 727 C C . SER A 1 94 ? -13.723 -3.150 -2.526 1.00 92.94 94 SER A C 1
ATOM 729 O O . SER A 1 94 ? -14.834 -3.546 -2.890 1.00 92.94 94 SER A O 1
ATOM 731 N N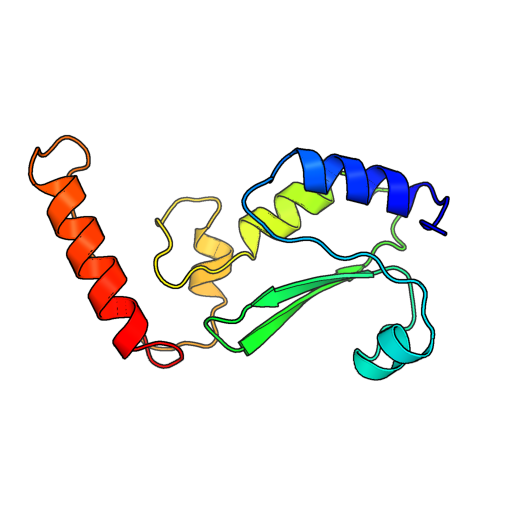 . LEU A 1 95 ? -13.360 -3.140 -1.236 1.00 92.00 95 LEU A N 1
ATOM 732 C CA . LEU A 1 95 ? -14.257 -3.498 -0.139 1.00 92.00 95 LEU A CA 1
ATOM 733 C C . LEU A 1 95 ? -15.316 -2.409 0.042 1.00 92.00 95 LEU A C 1
ATOM 735 O O . LEU A 1 95 ? -14.993 -1.244 0.242 1.00 92.00 95 LEU A O 1
ATOM 739 N N . GLN A 1 96 ? -16.587 -2.805 -0.011 1.00 90.81 96 GLN A N 1
ATOM 740 C CA . GLN A 1 96 ? -17.726 -1.884 0.099 1.00 90.81 96 GLN A CA 1
ATOM 741 C C . GLN A 1 96 ? -18.110 -1.574 1.549 1.00 90.81 96 GLN A C 1
ATOM 743 O O . GLN A 1 96 ? -18.818 -0.606 1.818 1.00 90.81 96 GLN A O 1
ATOM 748 N N . LEU A 1 97 ? -17.694 -2.432 2.479 1.00 92.81 97 LEU A N 1
ATOM 749 C CA . LEU A 1 97 ? -18.022 -2.331 3.891 1.00 92.81 97 LEU A CA 1
ATOM 750 C C . LEU A 1 97 ? -16.756 -1.992 4.662 1.00 92.81 97 LEU A C 1
ATOM 752 O O . LEU A 1 97 ? -15.729 -2.633 4.476 1.00 92.81 97 LEU A O 1
ATOM 756 N N . HIS A 1 98 ? -16.862 -1.009 5.550 1.00 93.62 98 HIS A N 1
ATOM 757 C CA . HIS A 1 98 ? -15.792 -0.621 6.456 1.00 93.62 98 HIS A CA 1
ATOM 758 C C . HIS A 1 98 ? -16.332 -0.590 7.880 1.00 93.62 98 HIS A C 1
ATOM 760 O O . HIS A 1 98 ? -17.370 0.017 8.150 1.00 93.62 98 HIS A O 1
ATOM 766 N N . LEU A 1 99 ? -15.604 -1.209 8.803 1.00 95.31 99 LEU A N 1
ATOM 767 C CA . LEU A 1 99 ? -15.835 -1.042 10.230 1.00 95.31 99 LEU A CA 1
ATOM 768 C C . LEU A 1 99 ? -14.951 0.100 10.743 1.00 95.31 99 LEU A C 1
ATOM 770 O O . LEU A 1 99 ? -13.781 0.206 10.372 1.00 95.31 99 LEU A O 1
ATOM 774 N N . LEU A 1 100 ? -15.511 0.971 11.583 1.00 96.31 100 LEU A N 1
ATOM 775 C CA . LEU A 1 100 ? -14.781 2.079 12.192 1.00 96.31 100 LEU A CA 1
ATOM 776 C C . LEU A 1 100 ? -14.706 1.875 13.704 1.00 96.31 100 LEU A C 1
ATOM 778 O O . LEU A 1 100 ? -15.728 1.760 14.379 1.00 96.31 100 LEU A O 1
ATOM 782 N N . LEU A 1 101 ? -13.486 1.896 14.238 1.00 96.81 101 LEU A N 1
ATOM 783 C CA . LEU A 1 101 ? -13.237 2.015 15.670 1.00 96.81 101 LEU A CA 1
ATOM 784 C C . LEU A 1 101 ? -12.890 3.467 15.998 1.00 96.81 101 LEU A C 1
ATOM 786 O O . LEU A 1 101 ? -11.817 3.951 15.641 1.00 96.81 101 LEU A O 1
ATOM 790 N N . ILE A 1 102 ? -13.779 4.144 16.722 1.00 96.62 102 ILE A N 1
ATOM 791 C CA . ILE A 1 102 ? -13.507 5.468 17.287 1.00 96.62 102 ILE A CA 1
ATOM 792 C C . ILE A 1 102 ? -13.011 5.265 18.718 1.00 96.62 102 ILE A C 1
ATOM 794 O O . ILE A 1 102 ? -13.739 4.769 19.576 1.00 96.62 102 ILE A O 1
ATOM 798 N N . THR A 1 103 ? -11.756 5.624 18.973 1.00 95.38 103 THR A N 1
ATOM 799 C CA . THR A 1 103 ? -11.105 5.453 20.276 1.00 95.38 103 THR A CA 1
ATOM 800 C C . THR A 1 103 ? -10.141 6.598 20.545 1.00 95.38 103 THR A C 1
ATOM 802 O O . THR A 1 103 ? -9.466 7.079 19.638 1.00 95.38 103 THR A O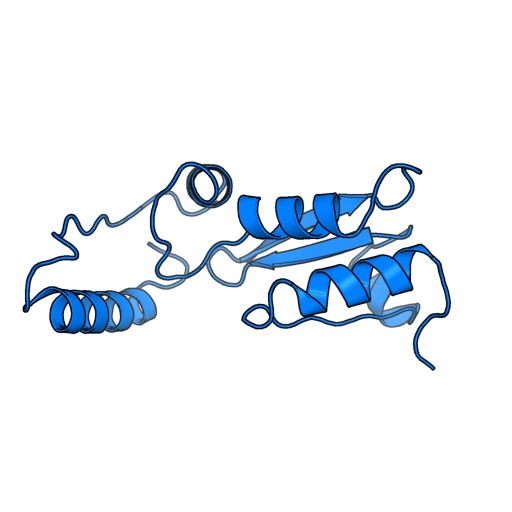 1
ATOM 805 N N . ASP A 1 104 ? -10.027 6.988 21.813 1.00 96.56 104 ASP A N 1
ATOM 806 C CA . ASP A 1 104 ? -8.978 7.895 22.274 1.00 96.56 104 ASP A CA 1
ATOM 807 C C . ASP A 1 104 ? -7.647 7.137 22.386 1.00 96.56 104 ASP A C 1
ATOM 809 O O . ASP A 1 104 ? -7.583 6.105 23.054 1.00 96.56 104 ASP A O 1
ATOM 813 N N . LYS A 1 105 ? -6.594 7.647 21.741 1.00 96.12 105 LYS A N 1
ATOM 814 C CA . LYS A 1 105 ? -5.238 7.081 21.802 1.00 96.12 105 LYS A CA 1
ATOM 815 C C . LYS A 1 105 ? -4.582 7.248 23.173 1.00 96.12 105 LYS A C 1
ATOM 817 O O . LYS A 1 105 ? -3.692 6.471 23.505 1.00 96.12 105 LYS A O 1
ATOM 822 N N . MET A 1 106 ? -5.019 8.233 23.957 1.00 97.44 106 MET A N 1
ATOM 823 C CA . MET A 1 106 ? -4.500 8.513 25.299 1.00 97.44 106 MET A CA 1
ATOM 824 C C . MET A 1 106 ? -5.158 7.644 26.378 1.00 97.44 106 MET A C 1
ATOM 826 O O . MET A 1 106 ? -4.685 7.589 27.512 1.00 97.44 106 MET A O 1
ATOM 830 N N . SER A 1 107 ? -6.238 6.937 26.036 1.00 97.81 107 SER A N 1
ATOM 831 C CA . SER A 1 107 ? -6.925 6.041 26.959 1.00 97.81 107 SER A CA 1
ATOM 832 C C . SER A 1 107 ? -6.054 4.828 27.307 1.00 97.81 107 SER A C 1
ATOM 834 O O . SER A 1 107 ? -5.549 4.157 26.402 1.00 97.81 107 SER A O 1
ATOM 836 N N . PRO A 1 108 ? -5.968 4.422 28.588 1.00 97.38 108 PRO A N 1
ATOM 837 C CA . PRO A 1 108 ? -5.259 3.202 28.978 1.00 97.38 108 PRO A CA 1
ATOM 838 C C . PRO A 1 108 ? -5.895 1.926 28.398 1.00 97.38 108 PRO A C 1
ATOM 840 O O . PRO A 1 108 ? -5.250 0.883 28.355 1.00 97.38 108 PRO A O 1
ATOM 843 N N . LYS A 1 109 ? -7.149 1.994 27.923 1.00 96.50 109 LYS A N 1
ATOM 844 C CA . LYS A 1 109 ? -7.848 0.873 27.268 1.00 96.50 109 LYS A CA 1
ATOM 845 C C .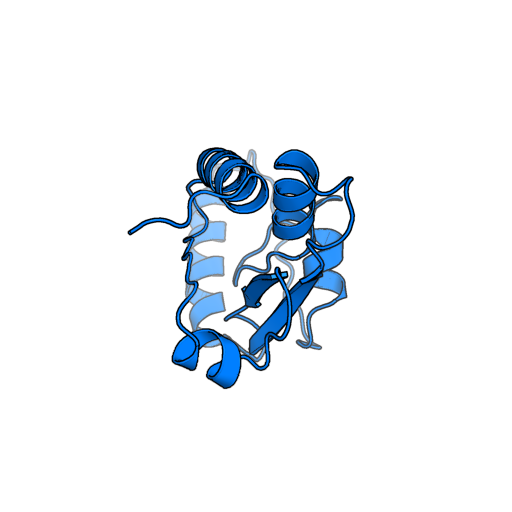 LYS A 1 109 ? -7.511 0.739 25.781 1.00 96.50 109 LYS A C 1
ATOM 847 O O . LYS A 1 109 ? -7.816 -0.295 25.187 1.00 96.50 109 LYS A O 1
ATOM 852 N N . HIS A 1 110 ? -6.886 1.754 25.179 1.00 96.50 110 HIS A N 1
ATOM 853 C CA . HIS A 1 110 ? -6.605 1.791 23.745 1.00 96.50 110 HIS A CA 1
ATOM 854 C C . HIS A 1 110 ? -5.809 0.571 23.243 1.00 96.50 110 HIS A C 1
ATOM 856 O O . HIS A 1 110 ? -6.220 -0.021 22.242 1.00 96.50 110 HIS A O 1
ATOM 862 N N . PRO A 1 111 ? -4.734 0.111 23.923 1.00 97.19 111 PRO A N 1
ATOM 863 C CA . PRO A 1 111 ? -3.975 -1.050 23.457 1.00 97.19 111 PRO A CA 1
ATOM 864 C C . PRO A 1 111 ? -4.817 -2.329 23.390 1.00 97.19 111 PRO A C 1
ATOM 866 O O . PRO A 1 111 ? -4.754 -3.063 22.403 1.00 97.19 111 PRO A O 1
ATOM 869 N N . GLU A 1 112 ? -5.647 -2.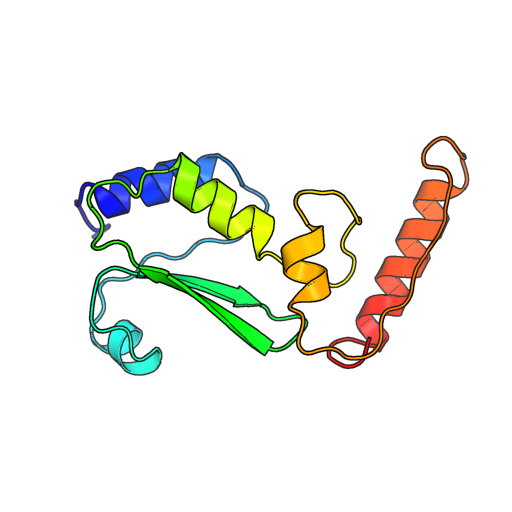575 24.408 1.00 97.31 112 GLU A N 1
ATOM 870 C CA . GLU A 1 112 ? -6.523 -3.747 24.460 1.00 97.31 112 GLU A CA 1
ATOM 871 C C . GLU A 1 112 ? -7.620 -3.678 23.386 1.00 97.31 112 GLU A C 1
ATOM 873 O O . GLU A 1 112 ? -7.878 -4.663 22.691 1.00 97.31 112 GLU A O 1
ATOM 878 N N . GLN A 1 113 ? -8.233 -2.505 23.199 1.00 97.50 113 GLN A N 1
ATOM 879 C CA . GLN A 1 113 ? -9.236 -2.283 22.156 1.00 97.50 113 GLN A CA 1
ATOM 880 C C . GLN A 1 113 ? -8.653 -2.527 20.761 1.00 97.50 113 GLN A C 1
ATOM 882 O O . GLN A 1 113 ? -9.243 -3.265 19.974 1.00 97.50 113 GLN A O 1
ATOM 887 N N . MET A 1 114 ? -7.463 -1.990 20.477 1.00 97.56 114 MET A N 1
ATOM 888 C CA . MET A 1 114 ? -6.769 -2.215 19.207 1.00 97.56 114 MET A CA 1
ATOM 889 C C . MET A 1 114 ? -6.379 -3.681 19.002 1.00 97.56 114 MET A C 1
ATOM 891 O O . MET A 1 114 ? -6.442 -4.173 17.876 1.00 97.56 114 MET A O 1
ATOM 895 N N . HIS A 1 115 ? -5.987 -4.392 20.062 1.00 97.44 115 HIS A N 1
ATOM 896 C CA . HIS A 1 115 ? -5.690 -5.822 19.984 1.00 97.44 115 HIS A CA 1
ATOM 897 C C . HIS A 1 115 ? -6.929 -6.631 19.579 1.00 97.44 115 HIS A C 1
ATOM 899 O O . HIS A 1 115 ? -6.885 -7.370 18.596 1.00 97.44 115 HIS A O 1
ATOM 905 N N . ARG A 1 116 ? -8.056 -6.430 20.276 1.00 97.38 116 ARG A N 1
ATOM 906 C CA . ARG A 1 116 ? -9.332 -7.093 19.957 1.00 97.38 116 ARG A CA 1
ATOM 907 C C . ARG A 1 116 ? -9.818 -6.739 18.551 1.00 97.38 116 ARG A C 1
ATOM 909 O O . ARG A 1 116 ? -10.293 -7.613 17.834 1.00 97.38 116 ARG A O 1
ATOM 916 N N . TYR A 1 117 ? -9.655 -5.480 18.144 1.00 97.69 117 TYR A N 1
ATOM 917 C CA . TYR A 1 117 ? -10.040 -5.011 16.816 1.00 97.69 117 TYR A CA 1
ATOM 918 C C . TYR A 1 117 ? -9.247 -5.705 15.704 1.00 97.69 117 TYR A C 1
ATOM 920 O O . TYR A 1 117 ? -9.835 -6.207 14.752 1.00 97.69 117 TYR A O 1
ATOM 928 N N . ARG A 1 118 ? -7.919 -5.815 15.856 1.00 96.94 118 ARG A N 1
ATOM 929 C CA . ARG A 1 118 ? -7.068 -6.558 14.912 1.00 96.94 118 ARG A CA 1
ATOM 930 C C . ARG A 1 118 ? -7.423 -8.042 14.865 1.00 96.94 118 ARG A C 1
ATOM 932 O O . ARG A 1 118 ? -7.526 -8.591 13.777 1.00 96.94 118 ARG A O 1
ATOM 939 N N . ALA A 1 119 ? -7.655 -8.666 16.021 1.00 97.12 119 ALA A N 1
ATOM 940 C CA . ALA A 1 119 ? -8.054 -10.071 16.086 1.00 97.12 119 ALA A CA 1
ATOM 941 C C . ALA A 1 119 ? -9.390 -10.325 15.367 1.00 97.12 119 ALA A C 1
ATOM 943 O O . ALA A 1 119 ? -9.522 -11.305 14.641 1.00 97.12 119 ALA A O 1
ATOM 944 N N . ALA A 1 120 ? -10.364 -9.423 15.527 1.00 96.44 120 ALA A N 1
ATOM 945 C CA . ALA A 1 120 ? -11.629 -9.502 14.808 1.00 96.44 120 ALA A CA 1
ATOM 946 C C . ALA A 1 120 ? -11.438 -9.307 13.298 1.00 96.44 120 ALA A C 1
ATOM 948 O O . ALA A 1 120 ? -12.015 -10.061 12.523 1.00 96.44 120 ALA A O 1
ATOM 949 N N . ALA A 1 121 ? -10.613 -8.345 12.875 1.00 96.19 121 ALA A N 1
ATOM 950 C CA . ALA A 1 121 ? -10.415 -8.032 11.462 1.00 96.19 121 ALA A CA 1
ATOM 951 C C . ALA A 1 121 ? -9.906 -9.240 10.646 1.00 96.19 121 ALA A C 1
ATOM 953 O O . ALA A 1 121 ? -10.352 -9.447 9.518 1.00 96.19 121 ALA A O 1
ATOM 954 N N . GLU A 1 122 ? -9.065 -10.105 11.231 1.00 94.75 122 GLU A N 1
ATOM 955 C CA . GLU A 1 122 ? -8.615 -11.362 10.598 1.00 94.75 122 GLU A CA 1
ATOM 956 C C . GLU A 1 122 ? -9.778 -12.289 10.202 1.00 94.75 122 GLU A C 1
ATOM 958 O O . GLU A 1 122 ? -9.719 -12.954 9.168 1.00 94.75 122 GLU A O 1
ATOM 963 N N . LEU A 1 123 ? -10.875 -12.288 10.965 1.00 95.25 123 LEU A N 1
ATOM 964 C CA . LEU A 1 123 ? -12.060 -13.111 10.690 1.00 95.25 123 LEU A CA 1
ATOM 965 C C . LEU A 1 123 ? -12.894 -12.589 9.506 1.00 95.25 123 LEU A C 1
ATOM 967 O O . LEU A 1 123 ? -13.695 -13.336 8.937 1.00 95.25 123 LEU A O 1
ATOM 971 N N . PHE A 1 124 ? -12.714 -11.320 9.130 1.00 92.94 124 PHE A N 1
ATOM 972 C CA . PHE A 1 124 ? -13.494 -10.635 8.092 1.00 92.94 124 PHE A CA 1
ATOM 973 C C . PHE A 1 124 ? -12.665 -10.221 6.872 1.00 92.94 124 PHE A C 1
ATOM 975 O O . PHE A 1 124 ? -13.161 -9.495 6.011 1.00 92.94 124 PHE A O 1
ATOM 982 N N . LYS A 1 125 ? -11.432 -10.719 6.746 1.00 91.06 125 LYS A N 1
ATOM 983 C CA . LYS A 1 125 ? -10.560 -10.423 5.606 1.00 91.06 125 LYS A CA 1
ATOM 984 C C . LYS A 1 125 ? -11.262 -10.668 4.263 1.00 91.06 125 LYS A C 1
ATOM 986 O O . LYS A 1 125 ? -11.848 -11.727 4.038 1.00 91.06 125 LYS A O 1
ATOM 991 N N . GLY A 1 126 ? -11.171 -9.686 3.364 1.00 90.00 126 GLY A N 1
ATOM 992 C CA . GLY A 1 126 ? -11.817 -9.716 2.049 1.00 90.00 126 GLY A CA 1
ATOM 993 C C . GLY A 1 126 ? -13.324 -9.430 2.077 1.00 90.00 126 GLY A C 1
ATOM 994 O O . GLY A 1 126 ? -13.979 -9.572 1.048 1.00 90.00 126 GLY A O 1
ATOM 995 N N . LYS A 1 127 ? -13.882 -9.062 3.238 1.00 91.25 127 LYS A N 1
ATOM 996 C CA . LYS A 1 127 ? -15.304 -8.730 3.416 1.00 91.25 127 LYS A CA 1
ATOM 997 C C . LYS A 1 127 ? -15.504 -7.343 4.027 1.00 91.25 127 LYS A C 1
ATOM 999 O O . LYS A 1 127 ? -16.418 -6.643 3.598 1.00 91.25 127 LYS A O 1
ATOM 1004 N N . VAL A 1 128 ? -14.685 -6.991 5.026 1.00 89.12 128 VAL A N 1
ATOM 1005 C CA . VAL A 1 128 ? -14.721 -5.739 5.807 1.00 89.12 128 VAL A CA 1
ATOM 1006 C C . VAL A 1 128 ? -13.305 -5.206 6.001 1.00 89.12 128 VAL A C 1
ATOM 1008 O O . VAL A 1 128 ? -12.387 -6.054 6.099 1.00 89.12 128 VAL A O 1
#